Protein AF-A0A9E6EX18-F1 (afdb_monomer_lite)

Structure (mmCIF, N/CA/C/O backbone):
data_AF-A0A9E6EX18-F1
#
_entry.id   AF-A0A9E6EX18-F1
#
loop_
_atom_site.group_PDB
_atom_site.id
_atom_site.type_symbol
_atom_site.label_atom_id
_atom_site.label_alt_id
_atom_site.label_comp_id
_atom_site.label_asym_id
_atom_site.label_entity_id
_atom_site.label_seq_id
_atom_site.pdbx_PDB_ins_code
_atom_site.Cartn_x
_atom_site.Cartn_y
_atom_site.Cartn_z
_atom_site.occupancy
_atom_site.B_iso_or_equiv
_atom_site.auth_seq_id
_atom_site.auth_comp_id
_atom_site.auth_asym_id
_atom_site.auth_atom_id
_atom_site.pdbx_PDB_model_num
ATOM 1 N N . VAL A 1 1 ? -4.963 -18.389 2.428 1.00 53.09 1 VAL A N 1
ATOM 2 C CA . VAL A 1 1 ? -4.937 -16.981 2.871 1.00 53.09 1 VAL A CA 1
ATOM 3 C C . VAL A 1 1 ? -6.233 -16.398 2.366 1.00 53.09 1 VAL A C 1
ATOM 5 O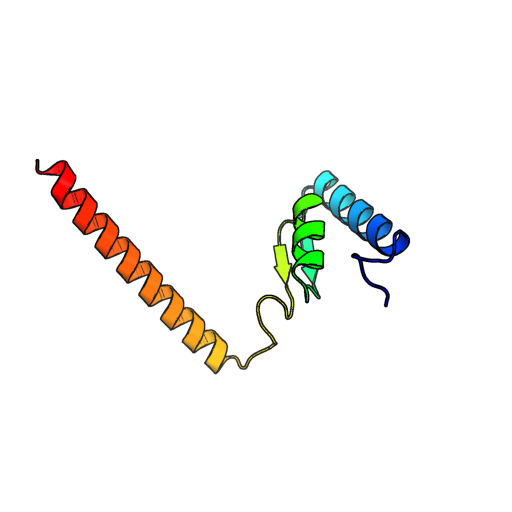 O . VAL A 1 1 ? -6.459 -16.509 1.164 1.00 53.09 1 VAL A O 1
ATOM 8 N N . ASN A 1 2 ? -7.107 -15.985 3.279 1.00 65.44 2 ASN A N 1
ATOM 9 C CA . ASN A 1 2 ? -8.439 -15.479 2.959 1.00 65.44 2 ASN A CA 1
ATOM 10 C C . ASN A 1 2 ? -8.363 -13.955 2.711 1.00 65.44 2 ASN A C 1
ATOM 12 O O . ASN A 1 2 ? -7.281 -13.367 2.780 1.00 65.44 2 ASN A O 1
ATOM 16 N N . ASP A 1 3 ? -9.470 -13.353 2.271 1.00 85.00 3 ASP A N 1
ATOM 17 C CA . ASP A 1 3 ? -9.521 -12.001 1.701 1.00 85.00 3 ASP A CA 1
ATOM 18 C C . ASP A 1 3 ? -10.206 -11.015 2.665 1.00 85.00 3 ASP A C 1
ATOM 20 O O . ASP A 1 3 ? -11.314 -11.262 3.143 1.00 85.00 3 ASP A O 1
ATOM 24 N N . ILE A 1 4 ? -9.588 -9.852 2.894 1.00 90.94 4 ILE A N 1
ATOM 25 C CA . ILE A 1 4 ? -10.092 -8.757 3.747 1.00 90.94 4 ILE A CA 1
ATOM 26 C C . ILE A 1 4 ? -11.438 -8.164 3.295 1.00 90.94 4 ILE A C 1
ATOM 28 O O . ILE A 1 4 ? -12.039 -7.371 4.022 1.00 90.94 4 ILE A O 1
ATOM 32 N N . THR A 1 5 ? -11.918 -8.495 2.098 1.00 89.88 5 THR A N 1
ATOM 33 C CA . THR A 1 5 ? -13.246 -8.089 1.619 1.00 89.88 5 THR A CA 1
ATOM 34 C C . THR A 1 5 ? -14.355 -9.066 1.997 1.00 89.88 5 THR A C 1
ATOM 36 O O . THR A 1 5 ? -15.519 -8.663 2.018 1.00 89.88 5 THR A O 1
ATOM 39 N N . GLU A 1 6 ? -14.016 -10.301 2.368 1.00 90.19 6 GLU A N 1
ATOM 40 C CA . GLU A 1 6 ? -14.987 -11.372 2.620 1.00 90.19 6 GLU A CA 1
ATOM 41 C C . GLU A 1 6 ? -14.866 -11.966 4.029 1.00 90.19 6 GLU A C 1
ATOM 43 O O . GLU A 1 6 ? -15.882 -12.307 4.638 1.00 90.19 6 GLU A O 1
ATOM 48 N N . ASP A 1 7 ? -13.650 -12.047 4.577 1.00 94.62 7 ASP A N 1
ATOM 49 C CA . ASP A 1 7 ? -13.373 -12.723 5.842 1.00 94.62 7 ASP A CA 1
ATOM 50 C C . ASP A 1 7 ? -13.359 -11.736 7.033 1.00 94.62 7 ASP A C 1
ATOM 52 O O . ASP A 1 7 ? -12.491 -10.858 7.122 1.00 94.62 7 ASP A O 1
ATOM 56 N N . PRO A 1 8 ? -14.316 -11.836 7.977 1.00 93.56 8 PRO A N 1
ATOM 57 C CA . PRO A 1 8 ? -14.354 -10.966 9.147 1.00 93.56 8 PRO A CA 1
ATOM 58 C C . PRO A 1 8 ? -13.167 -11.168 10.102 1.00 93.56 8 PRO A C 1
ATOM 60 O O . PRO A 1 8 ? -12.828 -10.223 10.819 1.00 93.56 8 PRO A O 1
ATOM 63 N N . GLU A 1 9 ? -12.540 -12.349 10.130 1.00 95.06 9 GLU A N 1
ATOM 64 C CA . GLU A 1 9 ? -11.373 -12.615 10.979 1.00 95.06 9 GLU A CA 1
ATOM 65 C C . GLU A 1 9 ? -10.151 -11.844 10.466 1.00 95.06 9 GLU A C 1
ATOM 67 O O . GLU A 1 9 ? -9.540 -11.081 11.221 1.00 95.06 9 GLU A O 1
ATOM 72 N N . ASP A 1 10 ? -9.872 -11.923 9.163 1.00 93.38 10 ASP A N 1
ATOM 73 C CA . ASP A 1 10 ? -8.783 -11.167 8.533 1.00 93.38 10 ASP A CA 1
ATOM 74 C C . ASP A 1 10 ? -8.993 -9.656 8.680 1.00 93.38 10 ASP A C 1
ATOM 76 O O . ASP A 1 10 ? -8.058 -8.912 9.003 1.00 93.38 10 ASP A O 1
ATOM 80 N N . ARG A 1 11 ? -10.239 -9.182 8.535 1.00 95.75 11 ARG A N 1
ATOM 81 C CA . ARG A 1 11 ? -10.578 -7.774 8.796 1.00 95.75 11 ARG A CA 1
ATOM 82 C C . ARG A 1 11 ? -10.253 -7.373 10.230 1.00 95.75 11 ARG A C 1
ATOM 84 O O . ARG A 1 11 ? -9.673 -6.308 10.434 1.00 95.75 11 ARG A O 1
ATOM 91 N N . ALA A 1 12 ? -10.612 -8.196 11.214 1.00 96.81 12 ALA A N 1
ATOM 92 C CA . ALA A 1 12 ? -10.349 -7.903 12.619 1.00 96.81 12 ALA A CA 1
ATOM 93 C C . ALA A 1 12 ? -8.843 -7.813 12.910 1.00 96.81 12 ALA A C 1
ATOM 95 O O . ALA A 1 12 ? -8.415 -6.886 13.604 1.00 96.81 12 ALA A O 1
ATOM 96 N N . ILE A 1 13 ? -8.043 -8.717 12.335 1.00 96.06 13 ILE A N 1
ATOM 97 C CA . ILE A 1 13 ? -6.580 -8.704 12.468 1.00 96.06 13 ILE A CA 1
ATOM 98 C C . ILE A 1 13 ? -6.001 -7.422 11.862 1.00 96.06 13 ILE A C 1
ATOM 100 O O . ILE A 1 13 ? -5.276 -6.698 12.546 1.00 96.06 13 ILE A O 1
ATOM 104 N N . VAL A 1 14 ? -6.366 -7.088 10.621 1.00 96.75 14 VAL A N 1
ATOM 105 C CA . VAL A 1 14 ? -5.865 -5.882 9.939 1.00 96.75 14 VAL A CA 1
ATOM 106 C C . VAL A 1 14 ? -6.234 -4.609 10.703 1.00 96.75 14 VAL A C 1
ATOM 108 O O . VAL A 1 14 ? -5.380 -3.746 10.911 1.00 96.75 14 VAL A O 1
ATOM 111 N N . ILE A 1 15 ? -7.476 -4.503 11.186 1.00 97.75 15 ILE A N 1
ATOM 112 C CA . ILE A 1 15 ? -7.932 -3.361 11.993 1.00 97.75 15 ILE A CA 1
ATOM 113 C C . ILE A 1 15 ? -7.117 -3.249 13.285 1.00 97.75 15 ILE A C 1
ATOM 115 O O . ILE A 1 15 ? -6.661 -2.157 13.637 1.00 97.75 15 ILE A O 1
ATOM 119 N N . ALA A 1 16 ? -6.913 -4.363 13.992 1.00 98.31 16 ALA A N 1
ATOM 120 C CA . ALA A 1 16 ? -6.138 -4.380 15.227 1.00 98.31 16 ALA A CA 1
ATOM 121 C C . ALA A 1 16 ? -4.683 -3.948 14.988 1.00 98.31 16 ALA A C 1
ATOM 123 O O . ALA A 1 16 ? -4.165 -3.114 15.733 1.00 98.31 16 ALA A O 1
ATOM 124 N N . THR A 1 17 ? -4.047 -4.449 13.926 1.00 98.06 17 THR A N 1
ATOM 125 C CA . THR A 1 17 ? -2.674 -4.086 13.554 1.00 98.06 17 THR A CA 1
ATOM 126 C C . THR A 1 17 ? -2.549 -2.605 13.206 1.00 98.06 17 THR A C 1
ATOM 128 O O . THR A 1 17 ? -1.656 -1.938 13.726 1.00 98.06 17 THR A O 1
ATOM 131 N N . ILE A 1 18 ? -3.457 -2.059 12.390 1.00 98.25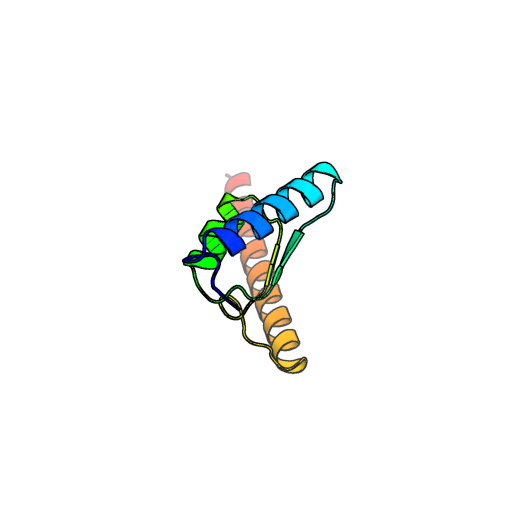 18 ILE A N 1
ATOM 132 C CA . ILE A 1 18 ? -3.443 -0.632 12.033 1.00 98.25 18 ILE A CA 1
ATOM 133 C C . ILE A 1 18 ? -3.616 0.241 13.283 1.00 98.25 18 ILE A C 1
ATOM 135 O O . ILE A 1 18 ? -2.882 1.214 13.476 1.00 98.25 18 ILE A O 1
ATOM 139 N N . ASN A 1 19 ? -4.557 -0.113 14.161 1.00 98.31 19 ASN A N 1
ATOM 140 C CA . ASN A 1 19 ? -4.791 0.632 15.396 1.00 98.31 19 ASN A CA 1
ATOM 141 C C . ASN A 1 19 ? -3.581 0.585 16.334 1.00 98.31 19 ASN A C 1
ATOM 143 O O . ASN A 1 19 ? -3.217 1.617 16.897 1.00 98.31 19 ASN A O 1
ATOM 147 N N . LEU A 1 20 ? -2.932 -0.575 16.462 1.00 98.31 20 LEU A N 1
ATOM 148 C CA . LEU A 1 20 ? -1.713 -0.723 17.251 1.00 98.31 20 LEU A CA 1
ATOM 149 C C . LEU A 1 20 ? -0.591 0.172 16.712 1.00 98.31 20 LEU A C 1
ATOM 151 O O . LEU A 1 20 ? -0.013 0.944 17.477 1.00 98.31 20 LEU A O 1
ATOM 155 N N . SER A 1 21 ? -0.316 0.118 15.407 1.00 98.44 21 SER A N 1
ATOM 156 C CA . SER A 1 21 ? 0.706 0.960 14.776 1.00 98.44 21 SER A CA 1
ATOM 157 C C . SER A 1 21 ? 0.429 2.444 15.000 1.00 98.44 21 SER A C 1
ATOM 159 O O . SER A 1 21 ? 1.328 3.181 15.403 1.00 98.44 21 SER A O 1
ATOM 161 N N . ARG A 1 22 ? -0.832 2.871 14.859 1.00 97.56 22 ARG A N 1
ATOM 162 C CA . ARG A 1 22 ? -1.242 4.254 15.130 1.00 97.56 22 ARG A CA 1
ATOM 163 C C . ARG A 1 22 ? -0.980 4.661 16.580 1.00 97.56 22 ARG A C 1
ATOM 165 O O . ARG A 1 22 ? -0.451 5.743 16.815 1.00 97.56 22 ARG A O 1
ATOM 172 N N . SER A 1 23 ? -1.312 3.806 17.549 1.00 98.12 23 SER A N 1
ATOM 173 C CA . SER A 1 23 ? -1.038 4.065 18.970 1.00 98.12 23 SER A CA 1
ATOM 174 C C . SER A 1 23 ? 0.455 4.159 19.285 1.00 98.12 23 SER A C 1
ATOM 176 O O . SER A 1 23 ? 0.837 4.892 20.195 1.00 98.12 23 SER A O 1
ATOM 178 N N . LEU A 1 24 ? 1.295 3.446 18.533 1.00 98.25 24 LEU A N 1
ATOM 179 C CA . LEU A 1 24 ? 2.752 3.485 18.665 1.00 98.25 24 LEU A CA 1
ATOM 180 C C . LEU A 1 24 ? 3.409 4.615 17.852 1.00 98.25 24 LEU A C 1
ATOM 182 O O . LEU A 1 24 ? 4.611 4.834 17.984 1.00 98.25 24 LEU A O 1
ATOM 186 N N . GLY A 1 25 ? 2.645 5.342 17.030 1.00 97.56 25 GLY A N 1
ATOM 187 C CA . GLY A 1 25 ? 3.174 6.371 16.132 1.00 97.56 25 GLY A CA 1
ATOM 188 C C . GLY A 1 25 ? 3.961 5.810 14.942 1.00 97.56 25 GLY A C 1
ATOM 189 O O . GLY A 1 25 ? 4.821 6.502 14.401 1.00 97.56 25 GLY A O 1
ATOM 190 N N . PHE A 1 26 ? 3.702 4.561 14.550 1.00 98.31 26 PHE A N 1
ATOM 191 C CA . PHE A 1 26 ? 4.314 3.924 13.384 1.00 98.31 26 PHE A CA 1
ATOM 192 C C . PHE A 1 26 ? 3.464 4.118 12.131 1.00 98.31 26 PHE A C 1
ATOM 194 O O . PHE A 1 26 ? 2.235 4.114 12.199 1.00 98.31 26 PHE A O 1
ATOM 201 N N . GLN A 1 27 ? 4.137 4.225 10.984 1.00 97.94 27 GLN A N 1
ATOM 202 C CA . GLN A 1 27 ? 3.489 4.171 9.678 1.00 97.94 27 GLN A CA 1
ATOM 203 C C . GLN A 1 27 ? 3.194 2.722 9.288 1.00 97.94 27 GLN A C 1
ATOM 205 O O . GLN A 1 27 ? 3.943 1.800 9.619 1.00 97.94 27 GLN A O 1
ATOM 210 N N . THR A 1 28 ? 2.094 2.532 8.575 1.00 97.94 28 THR A N 1
ATOM 211 C CA . THR A 1 28 ? 1.614 1.237 8.102 1.00 97.94 28 THR A CA 1
ATOM 212 C C . THR A 1 28 ? 1.713 1.140 6.590 1.00 97.94 28 THR A C 1
ATOM 214 O O . THR A 1 28 ? 1.305 2.050 5.876 1.00 97.94 28 THR A O 1
ATOM 217 N N . ILE A 1 29 ? 2.197 -0.001 6.105 1.00 98.06 29 ILE A N 1
ATOM 218 C CA . ILE A 1 29 ? 2.088 -0.388 4.702 1.00 98.06 29 ILE A CA 1
ATOM 219 C C . ILE A 1 29 ? 1.324 -1.706 4.608 1.00 98.06 29 ILE A C 1
ATOM 221 O O . ILE A 1 29 ? 1.677 -2.686 5.264 1.00 98.06 29 ILE A O 1
ATOM 225 N N . ALA A 1 30 ? 0.259 -1.720 3.812 1.00 97.25 30 ALA A N 1
ATOM 226 C CA . ALA A 1 30 ? -0.458 -2.941 3.472 1.00 97.25 30 ALA A CA 1
ATOM 227 C C . ALA A 1 30 ? 0.012 -3.461 2.109 1.00 97.25 30 ALA A C 1
ATOM 229 O O . ALA A 1 30 ? -0.203 -2.828 1.072 1.00 97.25 30 ALA A O 1
ATOM 230 N N . GLU A 1 31 ? 0.655 -4.625 2.115 1.00 96.81 31 GLU A N 1
ATOM 231 C CA . GLU A 1 31 ? 1.106 -5.327 0.913 1.00 96.81 31 GLU A CA 1
ATOM 232 C C . GLU A 1 31 ? 0.024 -6.288 0.390 1.00 96.81 31 GLU A C 1
ATOM 234 O O . GLU A 1 31 ? -0.814 -6.775 1.146 1.00 96.81 31 GLU A O 1
ATOM 239 N N . GLY A 1 32 ? 0.035 -6.579 -0.914 1.00 95.12 32 GLY A N 1
ATOM 240 C CA . GLY A 1 32 ? -0.929 -7.495 -1.540 1.00 95.12 32 GLY A CA 1
ATOM 241 C C . GLY A 1 32 ? -2.274 -6.859 -1.924 1.00 95.12 32 GLY A C 1
ATOM 242 O O . GLY A 1 32 ? -3.288 -7.543 -2.030 1.00 95.12 32 GLY A O 1
ATOM 243 N N . VAL A 1 33 ? -2.327 -5.544 -2.154 1.00 97.38 33 VAL A N 1
ATOM 244 C CA . VAL A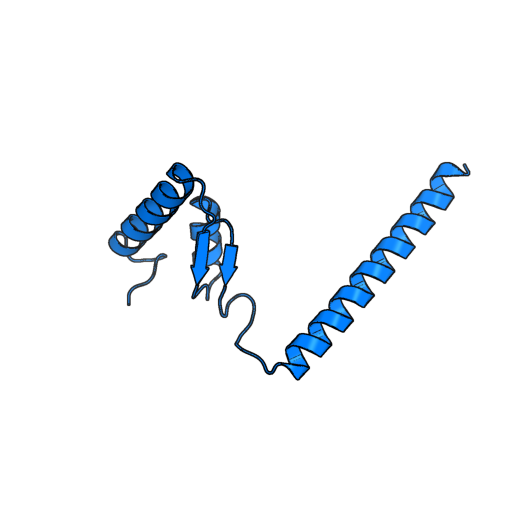 1 33 ? -3.547 -4.875 -2.645 1.00 97.38 33 VAL A CA 1
ATOM 245 C C . VAL A 1 33 ? -3.778 -5.195 -4.125 1.00 97.38 33 VAL A C 1
ATOM 247 O O . VAL A 1 33 ? -3.067 -4.691 -4.995 1.00 97.38 33 VAL A O 1
ATOM 250 N N . GLU A 1 34 ? -4.782 -6.018 -4.430 1.00 96.94 34 GLU A N 1
ATOM 251 C CA . GLU A 1 34 ? -5.080 -6.469 -5.801 1.00 96.94 34 GLU A CA 1
ATOM 252 C C . GLU A 1 34 ? -6.365 -5.871 -6.381 1.00 96.94 34 GLU A C 1
ATOM 254 O O . GLU A 1 34 ? -6.473 -5.698 -7.596 1.00 96.94 34 GLU A O 1
ATOM 259 N N . THR A 1 35 ? -7.319 -5.489 -5.527 1.00 96.88 35 THR A N 1
ATOM 260 C CA . THR A 1 35 ? -8.635 -4.996 -5.950 1.00 96.88 35 THR A CA 1
ATOM 261 C C . THR A 1 35 ? -8.934 -3.598 -5.406 1.00 96.88 35 THR A C 1
ATOM 263 O O . THR A 1 35 ? -8.374 -3.148 -4.404 1.00 96.88 35 THR A O 1
ATOM 266 N N . ALA A 1 36 ? -9.886 -2.908 -6.042 1.00 97.06 36 ALA A N 1
ATOM 267 C CA . ALA A 1 36 ? -10.402 -1.640 -5.528 1.00 97.06 36 ALA A CA 1
ATOM 268 C C . ALA A 1 36 ? -11.081 -1.805 -4.154 1.00 97.06 36 ALA A C 1
ATOM 270 O O . ALA A 1 36 ? -11.063 -0.869 -3.356 1.00 97.06 36 ALA A O 1
ATOM 271 N N . GLY A 1 37 ? -11.639 -2.990 -3.869 1.00 97.06 37 GLY A N 1
ATOM 272 C CA . GLY A 1 37 ? -12.225 -3.334 -2.573 1.00 97.06 37 GLY A CA 1
ATOM 273 C C . GLY A 1 37 ? -11.184 -3.347 -1.454 1.00 97.06 37 GLY A C 1
ATOM 274 O O . GLY A 1 37 ? -11.402 -2.710 -0.425 1.00 97.06 37 GLY A O 1
ATOM 275 N N . HIS A 1 38 ? -10.016 -3.960 -1.693 1.00 97.38 38 HIS A N 1
ATOM 276 C CA . HIS A 1 38 ? -8.899 -3.940 -0.735 1.00 97.38 38 HIS A CA 1
ATOM 277 C C . HIS A 1 38 ? -8.483 -2.499 -0.432 1.00 97.38 38 HIS A C 1
ATOM 279 O O . HIS A 1 38 ? -8.384 -2.102 0.728 1.00 97.38 38 HIS A O 1
ATOM 285 N N . LEU A 1 39 ? -8.283 -1.693 -1.483 1.00 97.81 39 LEU A N 1
ATOM 286 C CA . LEU A 1 39 ? -7.870 -0.298 -1.342 1.00 97.81 39 LEU A CA 1
ATOM 287 C C . LEU A 1 39 ? -8.895 0.533 -0.560 1.00 97.81 39 LEU A C 1
ATOM 289 O O . LEU A 1 39 ? -8.510 1.344 0.282 1.00 97.81 39 LEU A O 1
ATOM 293 N N . ALA A 1 40 ? -10.185 0.358 -0.850 1.00 97.81 40 ALA A N 1
ATOM 294 C CA . ALA A 1 40 ? -11.254 1.075 -0.167 1.00 97.81 40 ALA A CA 1
ATOM 295 C C . ALA A 1 40 ? -11.292 0.728 1.327 1.00 97.81 40 ALA A C 1
ATOM 297 O O . ALA A 1 40 ? -11.299 1.641 2.152 1.00 97.81 40 ALA A O 1
ATOM 298 N N . PHE A 1 41 ? -11.231 -0.564 1.665 1.00 97.50 41 PHE A N 1
ATOM 299 C CA . PHE A 1 41 ? -11.195 -1.027 3.051 1.00 97.50 41 PHE A CA 1
ATOM 300 C C . PHE A 1 41 ? -9.974 -0.482 3.803 1.00 97.50 41 PHE A C 1
ATOM 302 O O . PHE A 1 41 ? -10.122 0.135 4.855 1.00 97.50 41 PHE A O 1
ATOM 309 N N . LEU A 1 42 ? -8.768 -0.638 3.249 1.00 97.94 42 LEU A N 1
ATOM 310 C CA . LEU A 1 42 ? -7.528 -0.184 3.893 1.00 97.94 42 LEU A CA 1
ATOM 311 C C . LEU A 1 42 ? -7.504 1.336 4.101 1.00 97.94 42 LEU A C 1
ATOM 313 O O . LEU A 1 42 ? -7.062 1.813 5.147 1.00 97.94 42 LEU A O 1
ATOM 317 N N . ARG A 1 43 ? -8.031 2.099 3.135 1.00 97.62 43 ARG A N 1
ATOM 318 C CA . ARG A 1 43 ? -8.188 3.552 3.261 1.00 97.62 43 ARG A CA 1
ATOM 319 C C . ARG A 1 43 ? -9.176 3.924 4.364 1.00 97.62 43 ARG A C 1
ATOM 321 O O . ARG A 1 43 ? -8.895 4.847 5.120 1.00 97.62 43 ARG A O 1
ATOM 328 N N . GLU A 1 44 ? -10.309 3.230 4.459 1.00 97.69 44 GLU A N 1
ATOM 329 C CA . GLU A 1 44 ? -11.308 3.455 5.513 1.00 97.69 44 GLU A CA 1
ATOM 330 C C . GLU A 1 44 ? -10.729 3.191 6.909 1.00 97.69 44 GLU A C 1
ATOM 332 O O . GLU A 1 44 ? -10.968 3.971 7.829 1.00 97.69 44 GLU A O 1
ATOM 337 N N . GLN A 1 45 ? -9.910 2.145 7.060 1.00 97.81 45 GLN A N 1
ATOM 338 C CA . GLN A 1 45 ? -9.250 1.836 8.335 1.00 97.81 45 GLN A CA 1
ATOM 339 C C . GLN A 1 45 ? -8.079 2.780 8.663 1.00 97.81 45 GLN A C 1
ATOM 341 O O . GLN A 1 45 ? -7.555 2.755 9.780 1.00 97.81 45 GLN A O 1
ATOM 346 N N . GLY A 1 46 ? -7.682 3.637 7.717 1.00 97.12 46 GLY A N 1
ATOM 347 C CA . GLY A 1 46 ? -6.612 4.614 7.885 1.00 97.12 46 GLY A CA 1
ATOM 348 C C . GLY A 1 46 ? -5.218 3.994 7.844 1.00 97.12 46 GLY A C 1
ATOM 349 O O . GLY A 1 46 ? -4.394 4.340 8.688 1.00 97.12 46 GLY A O 1
ATOM 350 N N . CYS A 1 47 ? -4.989 3.061 6.914 1.00 98.19 47 CYS A N 1
ATOM 351 C CA . CYS A 1 47 ? -3.652 2.604 6.539 1.00 98.19 47 CYS A CA 1
ATOM 352 C C . CYS A 1 47 ? -2.923 3.698 5.735 1.00 98.19 47 CYS A C 1
ATOM 354 O O . CYS A 1 47 ? -3.545 4.357 4.896 1.00 98.19 47 CYS A O 1
ATOM 356 N N . ASP A 1 48 ? -1.631 3.905 5.999 1.00 98.31 48 ASP A N 1
ATOM 357 C CA . ASP A 1 48 ? -0.867 5.031 5.443 1.00 98.31 48 ASP A CA 1
ATOM 358 C C . ASP A 1 48 ? -0.435 4.775 3.997 1.00 98.31 48 ASP A C 1
ATOM 360 O O . ASP A 1 48 ? -0.598 5.631 3.123 1.00 98.31 48 ASP A O 1
ATOM 364 N N . GLU A 1 49 ? 0.092 3.579 3.740 1.00 98.25 49 GLU A N 1
ATOM 365 C CA . GLU A 1 49 ? 0.639 3.179 2.451 1.00 98.25 49 GLU A CA 1
ATOM 366 C C . GLU A 1 49 ? 0.095 1.824 2.001 1.00 98.25 49 GLU A C 1
ATOM 368 O O . GLU A 1 49 ? -0.318 0.973 2.789 1.00 98.25 49 GLU A O 1
ATOM 373 N N . VAL A 1 50 ? 0.095 1.614 0.688 1.00 97.75 50 VAL A N 1
ATOM 374 C CA . VAL A 1 50 ? -0.399 0.386 0.067 1.00 97.75 50 VAL A CA 1
ATOM 375 C C . VAL A 1 50 ? 0.517 -0.036 -1.069 1.00 97.75 50 VAL A C 1
ATOM 377 O O . VAL A 1 50 ? 0.962 0.791 -1.868 1.00 97.75 50 VAL A O 1
ATOM 380 N N . GLN A 1 51 ? 0.739 -1.339 -1.189 1.00 97.62 51 GLN A N 1
ATOM 381 C CA . GLN A 1 51 ? 1.459 -1.944 -2.300 1.00 97.62 51 GLN A CA 1
ATOM 382 C C . GLN A 1 51 ? 0.692 -3.156 -2.814 1.00 97.62 51 GLN A C 1
ATOM 384 O O . GLN A 1 51 ? 0.215 -3.990 -2.051 1.00 97.62 51 GLN A O 1
ATOM 389 N N . GLY A 1 52 ? 0.609 -3.298 -4.132 1.00 96.50 52 GLY A N 1
ATOM 390 C CA . GLY A 1 52 ? 0.094 -4.518 -4.734 1.00 96.50 52 GLY A CA 1
ATOM 391 C C . GLY A 1 52 ? -0.244 -4.370 -6.207 1.00 96.50 52 GLY A C 1
ATOM 392 O O . GLY A 1 52 ? -0.079 -3.303 -6.810 1.00 96.50 52 GLY A O 1
ATOM 393 N N . TYR A 1 53 ? -0.720 -5.471 -6.785 1.00 96.75 53 TYR A N 1
ATOM 394 C CA . TYR A 1 53 ? -0.952 -5.603 -8.224 1.00 96.75 53 TYR A CA 1
ATOM 395 C C . TYR A 1 53 ? -2.062 -4.690 -8.742 1.00 96.75 53 TYR A C 1
ATOM 397 O O . TYR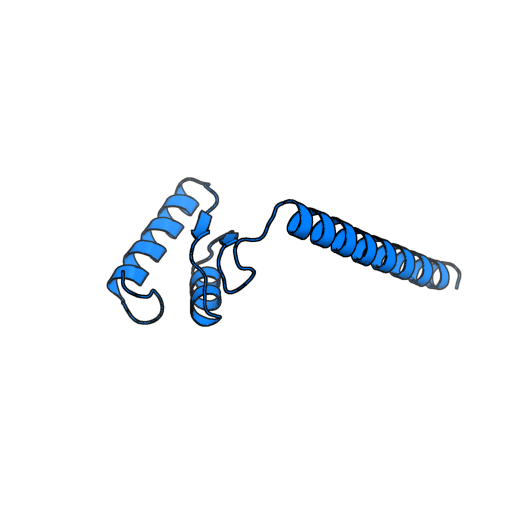 A 1 53 ? -2.101 -4.425 -9.942 1.00 96.75 53 TYR A O 1
ATOM 405 N N . TYR A 1 54 ? -2.907 -4.161 -7.851 1.00 96.75 54 TYR A N 1
ATOM 406 C CA . TYR A 1 54 ? -3.865 -3.112 -8.184 1.00 96.75 54 TYR A CA 1
ATOM 407 C C . TYR A 1 54 ? -3.181 -1.873 -8.783 1.00 96.75 54 TYR A C 1
ATOM 409 O O . TYR A 1 54 ? -3.724 -1.237 -9.684 1.00 96.75 54 TYR A O 1
ATOM 417 N N . PHE A 1 55 ? -1.979 -1.535 -8.301 1.00 95.06 55 PHE A N 1
ATOM 418 C CA . PHE A 1 55 ? -1.205 -0.392 -8.790 1.00 95.06 55 PHE A CA 1
ATOM 419 C C . PHE A 1 55 ? -0.205 -0.795 -9.866 1.00 95.06 55 PHE A C 1
ATOM 421 O O . PHE A 1 55 ? -0.136 -0.171 -10.924 1.00 95.06 55 PHE A O 1
ATOM 428 N N . SER A 1 56 ? 0.599 -1.817 -9.579 1.00 94.44 56 SER A N 1
ATOM 429 C CA . SER A 1 56 ? 1.622 -2.310 -10.493 1.00 94.44 56 SER A CA 1
ATOM 430 C C . SER A 1 56 ? 2.002 -3.733 -10.129 1.00 94.44 56 SER A C 1
ATOM 432 O O . SER A 1 56 ? 2.142 -4.076 -8.955 1.00 94.44 56 SER A O 1
ATOM 434 N N . LYS A 1 57 ? 2.248 -4.554 -11.148 1.00 94.38 57 LYS A N 1
ATOM 435 C CA . LYS A 1 57 ? 2.989 -5.803 -10.955 1.00 94.38 57 LYS A CA 1
ATOM 436 C C . LYS A 1 57 ? 4.473 -5.484 -10.704 1.00 94.38 57 LYS A C 1
ATOM 438 O O . LYS A 1 57 ? 4.906 -4.373 -11.025 1.00 94.38 57 LYS A O 1
ATOM 443 N N . PRO A 1 58 ? 5.255 -6.431 -10.155 1.00 94.00 58 PRO A N 1
ATOM 444 C CA . PRO A 1 58 ? 6.704 -6.349 -10.155 1.00 94.00 58 PRO A CA 1
ATOM 445 C C . PRO A 1 58 ? 7.210 -6.162 -11.581 1.00 94.00 58 PRO A C 1
ATOM 447 O O . PRO A 1 58 ? 6.775 -6.849 -12.506 1.00 94.00 58 PRO A O 1
ATOM 450 N N . GLU A 1 59 ? 8.121 -5.217 -11.748 1.00 94.38 59 GLU A N 1
ATOM 451 C CA . GLU A 1 59 ? 8.698 -4.847 -13.033 1.00 94.38 59 GLU A CA 1
ATOM 452 C C . GLU A 1 59 ? 10.218 -4.807 -12.927 1.00 94.38 59 GLU A C 1
ATOM 454 O O . GLU A 1 59 ? 10.775 -4.761 -11.829 1.00 94.38 59 GLU A O 1
ATOM 459 N N . SER A 1 60 ? 10.897 -4.847 -14.074 1.00 97.69 60 SER A N 1
ATOM 460 C CA . SER A 1 60 ? 12.353 -4.740 -14.097 1.00 97.69 60 SER A CA 1
ATOM 461 C C . SER A 1 60 ? 12.801 -3.344 -13.660 1.00 97.69 60 SER A C 1
ATOM 463 O O . SER A 1 60 ? 12.071 -2.360 -13.828 1.00 97.69 60 SER A O 1
ATOM 465 N N . GLY A 1 61 ? 14.022 -3.254 -13.129 1.00 96.25 61 GLY A N 1
ATOM 466 C CA . GLY A 1 61 ? 14.598 -1.980 -12.699 1.00 96.25 61 GLY A CA 1
ATOM 467 C C . GLY A 1 61 ? 14.624 -0.947 -13.826 1.00 96.25 61 GLY A C 1
ATOM 468 O O . GLY A 1 61 ? 14.265 0.205 -13.605 1.00 96.25 61 GLY A O 1
ATOM 469 N N . GLU A 1 62 ? 14.934 -1.370 -15.053 1.00 97.62 62 GLU A N 1
ATOM 470 C CA . GLU A 1 62 ? 14.985 -0.500 -16.234 1.00 97.62 62 GLU A CA 1
ATOM 471 C C . GLU A 1 62 ? 13.606 0.068 -16.591 1.00 97.62 62 GLU A C 1
ATOM 473 O O . GLU A 1 62 ? 13.478 1.232 -16.980 1.00 97.62 62 GLU A O 1
ATOM 478 N N . LEU A 1 63 ? 12.551 -0.745 -16.469 1.00 95.44 63 LEU A N 1
ATOM 479 C CA . LEU A 1 63 ? 11.197 -0.294 -16.773 1.00 95.44 63 LEU A CA 1
ATOM 480 C C . LEU A 1 63 ? 10.685 0.670 -15.698 1.00 95.44 63 LEU A C 1
ATOM 482 O O . LEU A 1 63 ? 10.070 1.685 -16.037 1.00 95.44 63 LEU A O 1
ATOM 486 N N . ILE A 1 64 ? 10.995 0.399 -14.426 1.00 95.31 64 ILE A N 1
ATOM 487 C CA . ILE A 1 64 ? 10.707 1.309 -13.312 1.00 95.31 64 ILE A CA 1
ATOM 488 C C . ILE A 1 64 ? 11.446 2.636 -13.515 1.00 95.31 64 ILE A C 1
ATOM 490 O O . ILE A 1 64 ? 10.817 3.692 -13.461 1.00 95.31 64 ILE A O 1
ATOM 494 N N . GLU A 1 65 ? 12.745 2.601 -13.815 1.00 96.56 65 GLU A N 1
ATOM 495 C CA . GLU A 1 65 ? 13.557 3.795 -14.064 1.00 96.56 65 GLU A CA 1
ATOM 496 C C . GLU A 1 65 ? 12.966 4.643 -15.195 1.00 96.56 65 GLU A C 1
ATOM 498 O O . GLU A 1 65 ? 12.719 5.842 -15.025 1.00 96.56 65 GLU A O 1
ATOM 503 N N . LYS A 1 66 ? 12.637 4.011 -16.327 1.00 96.00 66 LYS A N 1
ATOM 504 C CA . LYS A 1 66 ? 11.992 4.691 -17.452 1.00 96.00 66 LYS A CA 1
ATOM 505 C C . LYS A 1 66 ? 10.675 5.352 -17.036 1.00 96.00 66 LYS A C 1
ATOM 507 O O . LYS A 1 66 ? 10.448 6.522 -17.353 1.00 96.00 66 LYS A O 1
ATOM 512 N N . LYS A 1 67 ? 9.816 4.635 -16.303 1.00 93.06 67 LYS A N 1
ATOM 513 C CA . LYS A 1 67 ? 8.530 5.163 -15.818 1.00 93.06 67 LYS A CA 1
ATOM 514 C C . LYS A 1 67 ? 8.714 6.346 -14.870 1.00 93.06 67 LYS A C 1
ATOM 516 O O . LYS A 1 67 ? 7.975 7.325 -14.982 1.00 93.06 67 LYS A O 1
ATOM 521 N N . LEU A 1 68 ? 9.699 6.286 -13.974 1.00 93.12 68 LEU A N 1
ATOM 522 C CA . LEU A 1 68 ? 10.018 7.3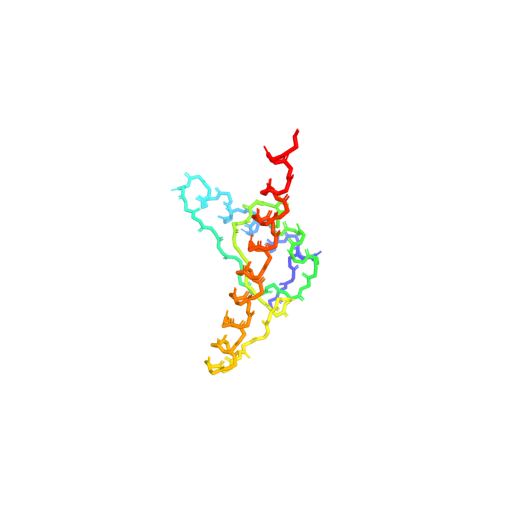76 -13.049 1.00 93.12 68 LEU A CA 1
ATOM 523 C C . LEU A 1 68 ? 10.487 8.631 -13.797 1.00 93.12 68 LEU A C 1
ATOM 525 O O . LEU A 1 68 ? 10.007 9.731 -13.514 1.00 93.12 68 LEU A O 1
ATOM 529 N N . ILE A 1 69 ? 11.360 8.478 -14.797 1.00 95.25 69 ILE A N 1
ATOM 530 C CA . ILE A 1 69 ? 11.823 9.592 -15.640 1.00 95.25 69 ILE A CA 1
ATOM 531 C C . ILE A 1 69 ? 10.644 10.229 -16.392 1.00 95.25 69 ILE A C 1
ATOM 533 O O . ILE A 1 69 ? 10.485 11.454 -16.394 1.00 95.25 69 ILE A O 1
ATOM 537 N N . GLU A 1 70 ? 9.779 9.412 -16.996 1.00 94.12 70 GLU A N 1
ATOM 538 C CA . GLU A 1 70 ? 8.594 9.894 -17.712 1.00 94.12 70 GLU A CA 1
ATOM 539 C C . GLU A 1 70 ? 7.597 10.611 -16.786 1.00 94.12 70 GLU A C 1
ATOM 541 O O . GLU A 1 70 ? 7.037 11.650 -17.161 1.00 94.12 70 GLU A O 1
ATOM 546 N N . ALA A 1 71 ? 7.377 10.085 -15.578 1.00 90.94 71 ALA A N 1
ATOM 547 C CA . ALA A 1 71 ? 6.520 10.704 -14.571 1.00 90.94 71 ALA A CA 1
ATOM 548 C C . ALA A 1 71 ? 7.066 12.075 -14.140 1.00 90.94 71 ALA A C 1
ATOM 550 O O . ALA A 1 71 ? 6.325 13.064 -14.169 1.00 90.94 71 ALA A O 1
ATOM 551 N N . ASN A 1 72 ? 8.366 12.162 -13.846 1.00 92.69 72 ASN A N 1
ATOM 552 C CA . ASN A 1 72 ? 9.031 13.416 -13.491 1.00 92.69 72 ASN A CA 1
ATOM 553 C C . ASN A 1 72 ? 8.893 14.463 -14.603 1.00 92.69 72 ASN A C 1
ATOM 555 O O . ASN A 1 72 ? 8.461 15.587 -14.346 1.00 92.69 72 ASN A O 1
ATOM 559 N N . ALA A 1 73 ? 9.145 14.084 -15.860 1.00 92.62 73 ALA A N 1
ATOM 560 C CA . ALA A 1 73 ? 9.007 14.996 -16.995 1.00 92.62 73 ALA A CA 1
ATOM 561 C C . ALA A 1 73 ? 7.576 15.553 -17.146 1.00 92.62 73 ALA A C 1
ATOM 563 O O . ALA A 1 73 ? 7.393 16.730 -17.484 1.00 92.62 73 ALA A O 1
ATOM 564 N N . LYS A 1 74 ? 6.544 14.735 -16.883 1.00 90.94 74 LYS A N 1
ATOM 565 C CA . LYS A 1 74 ? 5.136 15.177 -16.897 1.00 90.94 74 LYS A CA 1
ATOM 566 C C . LYS A 1 74 ? 4.850 16.187 -15.785 1.00 90.94 74 LYS A C 1
ATOM 568 O O . LYS A 1 74 ? 4.213 17.209 -16.056 1.00 90.94 74 LYS A O 1
ATOM 573 N N . VAL A 1 75 ? 5.329 15.931 -14.566 1.00 92.50 75 VAL A N 1
ATOM 574 C CA . VAL A 1 75 ? 5.165 16.847 -13.425 1.00 92.50 75 VAL A CA 1
ATOM 575 C C . VAL A 1 75 ? 5.847 18.184 -13.712 1.00 92.50 75 VAL A C 1
ATOM 577 O O . VAL A 1 75 ? 5.197 19.224 -13.606 1.00 92.50 75 VAL A O 1
ATOM 580 N N . THR A 1 76 ? 7.099 18.177 -14.179 1.00 92.62 76 THR A N 1
ATOM 581 C CA . THR A 1 76 ? 7.837 19.402 -14.527 1.00 92.62 76 THR A CA 1
ATOM 582 C C . THR A 1 76 ? 7.105 20.222 -15.588 1.00 92.62 76 THR A C 1
ATOM 584 O O . THR A 1 76 ? 6.912 21.426 -15.417 1.00 92.62 76 THR A O 1
ATOM 587 N N . LYS A 1 77 ? 6.612 19.583 -16.659 1.00 93.88 77 LYS A N 1
ATOM 588 C CA . LYS A 1 77 ? 5.812 20.270 -17.689 1.00 93.88 77 LYS A CA 1
ATOM 589 C C . LYS A 1 77 ? 4.534 20.884 -17.113 1.00 93.88 77 LYS A C 1
ATOM 591 O O . LYS A 1 77 ? 4.191 22.012 -17.469 1.00 93.88 77 LYS A O 1
ATOM 596 N N . LYS A 1 78 ? 3.836 20.171 -16.221 1.00 93.44 78 LYS A N 1
ATOM 597 C CA . LYS A 1 78 ? 2.618 20.671 -15.563 1.00 93.44 78 LYS A CA 1
ATOM 598 C C . LYS A 1 78 ? 2.916 21.885 -14.680 1.00 93.44 78 LYS A C 1
ATOM 600 O O . LYS A 1 78 ? 2.173 22.861 -14.748 1.00 93.44 78 LYS A O 1
ATOM 605 N N . LEU A 1 79 ? 4.008 21.853 -13.917 1.00 91.81 79 LEU A N 1
ATOM 606 C CA . LEU A 1 79 ? 4.443 22.968 -13.071 1.00 91.81 79 LEU A CA 1
ATOM 607 C C . LEU A 1 79 ? 4.827 24.200 -13.894 1.00 91.81 79 LEU A C 1
ATOM 609 O O . LEU A 1 79 ? 4.364 25.293 -13.587 1.00 91.81 79 LEU A O 1
ATOM 613 N N . ILE A 1 80 ? 5.592 24.032 -14.979 1.00 93.75 80 ILE A N 1
ATOM 614 C CA . ILE A 1 80 ? 5.947 25.141 -15.882 1.00 93.75 80 ILE A CA 1
ATOM 615 C C . ILE A 1 80 ? 4.689 25.759 -16.496 1.00 93.75 80 ILE A C 1
ATOM 617 O O . ILE A 1 80 ? 4.551 26.981 -16.541 1.00 93.75 80 ILE A O 1
ATOM 621 N N . LYS A 1 81 ? 3.741 24.924 -16.939 1.00 92.19 81 LYS A N 1
ATOM 622 C CA . LYS A 1 81 ? 2.463 25.404 -17.471 1.00 92.19 81 LYS A CA 1
ATOM 623 C C . LYS A 1 81 ? 1.686 26.205 -16.422 1.00 92.19 81 LYS A C 1
ATOM 625 O O . LYS A 1 81 ? 1.193 27.282 -16.744 1.00 92.19 81 LYS A O 1
ATOM 630 N N . LEU A 1 82 ? 1.608 25.703 -15.189 1.00 91.38 82 LEU A N 1
ATOM 631 C CA . LEU A 1 82 ? 0.926 26.381 -14.087 1.00 91.38 82 LEU A CA 1
ATOM 632 C C . LEU A 1 82 ? 1.604 27.714 -13.735 1.00 91.38 82 LEU A C 1
ATOM 634 O O . LEU A 1 82 ? 0.917 28.722 -13.602 1.00 91.38 82 LEU A O 1
ATOM 638 N N . TYR A 1 83 ? 2.937 27.743 -13.654 1.00 92.69 83 TYR A N 1
ATOM 639 C CA . TYR A 1 83 ? 3.706 28.965 -13.407 1.00 92.69 83 TYR A CA 1
ATOM 640 C C . TYR A 1 83 ? 3.472 30.012 -14.498 1.00 92.69 83 TYR A C 1
ATOM 642 O O . TYR A 1 83 ? 3.193 31.167 -14.190 1.00 92.69 83 TYR A O 1
ATOM 650 N N . ASN A 1 84 ? 3.521 29.610 -15.772 1.00 90.81 84 ASN A N 1
ATOM 651 C CA . ASN A 1 84 ? 3.261 30.525 -16.882 1.00 90.81 84 ASN A CA 1
ATOM 652 C C . ASN A 1 84 ? 1.826 31.059 -16.837 1.00 90.81 84 ASN A C 1
ATOM 654 O O . ASN A 1 84 ? 1.631 32.257 -17.009 1.00 90.81 84 ASN A O 1
ATOM 658 N N . GLN A 1 85 ? 0.837 30.211 -16.538 1.00 88.94 85 GLN A N 1
ATOM 659 C CA . GLN A 1 85 ? -0.550 30.642 -16.368 1.00 88.94 85 GLN A CA 1
ATOM 660 C C . GLN A 1 85 ? -0.682 31.670 -15.233 1.00 88.94 85 GLN A C 1
ATOM 662 O O . GLN A 1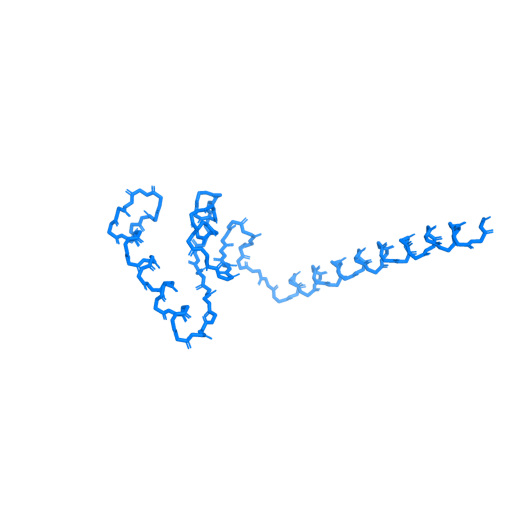 85 ? -1.256 32.731 -15.449 1.00 88.94 85 GLN A O 1
ATOM 667 N N . LEU A 1 86 ? -0.091 31.407 -14.062 1.00 87.81 86 LEU A N 1
ATOM 668 C CA . LEU A 1 86 ? -0.077 32.345 -12.932 1.00 87.81 86 LEU A CA 1
ATOM 669 C C . LEU A 1 86 ? 0.627 33.665 -13.279 1.00 87.81 86 LEU A C 1
ATOM 671 O O . LEU A 1 86 ? 0.161 34.731 -12.886 1.00 87.81 86 LEU A O 1
ATOM 675 N N . LYS A 1 87 ? 1.710 33.610 -14.062 1.00 86.75 87 LYS A N 1
ATOM 676 C CA . LYS A 1 87 ? 2.435 34.799 -14.521 1.00 86.75 87 LYS A CA 1
ATOM 677 C C . LYS A 1 87 ? 1.558 35.702 -15.392 1.00 86.75 87 LYS A C 1
ATOM 679 O O . LYS A 1 87 ? 1.624 36.909 -15.238 1.00 86.75 87 LYS A O 1
ATOM 684 N N . TYR A 1 88 ? 0.694 35.159 -16.248 1.00 76.50 88 TYR A N 1
ATOM 685 C CA . TYR A 1 88 ? -0.256 35.987 -17.006 1.00 76.50 88 TYR A CA 1
ATOM 686 C C . TYR A 1 88 ? -1.340 36.629 -16.127 1.00 76.50 88 TYR A C 1
ATOM 688 O O . TYR A 1 88 ? -1.801 37.715 -16.450 1.00 76.50 88 TYR A O 1
ATOM 696 N N . PHE A 1 89 ? -1.727 35.989 -15.019 1.00 77.12 89 PHE A N 1
ATOM 697 C CA . PHE A 1 89 ? -2.745 36.514 -14.101 1.00 77.12 89 PHE A CA 1
ATOM 698 C C . PHE A 1 89 ? -2.233 37.611 -13.157 1.00 77.12 89 PHE A C 1
ATOM 700 O O . PHE A 1 89 ? -3.019 38.459 -12.765 1.00 77.12 89 PHE A O 1
ATOM 707 N N . ILE A 1 90 ? -0.950 37.605 -12.779 1.00 70.75 90 ILE A N 1
ATOM 708 C CA . ILE A 1 90 ? -0.362 38.624 -11.879 1.00 70.75 90 ILE A CA 1
ATOM 709 C C . ILE A 1 90 ? 0.008 39.919 -12.634 1.00 70.75 90 ILE A C 1
ATOM 711 O O . ILE A 1 90 ? 0.194 40.964 -12.020 1.00 70.75 90 ILE A O 1
ATOM 715 N N . PHE A 1 91 ? 0.134 39.854 -13.963 1.00 62.12 91 PHE A N 1
ATOM 716 C CA . PHE A 1 91 ? 0.481 40.990 -14.829 1.00 62.12 91 PHE A CA 1
ATOM 717 C C . PHE A 1 91 ? -0.741 41.656 -15.505 1.00 62.12 91 PHE A C 1
ATOM 719 O O . PHE A 1 91 ? -0.564 42.447 -16.434 1.00 62.12 91 PHE A O 1
ATOM 726 N N . LEU A 1 92 ? -1.955 41.349 -15.038 1.00 53.75 92 LEU A N 1
ATOM 727 C CA . LEU A 1 92 ? -3.219 42.037 -15.338 1.00 53.75 92 LEU A CA 1
ATOM 728 C C . LEU A 1 92 ? -3.719 42.729 -14.067 1.00 53.75 92 LEU A C 1
ATOM 730 O O . LEU A 1 92 ? -4.246 43.854 -14.198 1.00 53.75 92 LEU A O 1
#

Sequence (92 aa):
VNDITEDPEDRAIVIATINLSRSLGFQTIAEGVETAGHLAFLREQGCDEVQGYYFSKPESGELIEKKLIEANAKVTKKLIKLYNQLKYFIFL

Foldseek 3Di:
DDDCLPDVVVVVVLLVVLVVCVVVVHAAEAEAPCDPSSVVSCVVSPHHYYYHVNVNDDDDPVVVVVVVVVVVVVVVVVVVVVVVVVVVVVVD

Secondary structure (DSSP, 8-state):
---TTT-HHHHHHHHHHHHHHHHHT---EEE---SHHHHHHHHHTT-SEEESTTT-----HHHHHHHHHHHHHHHHHHHHHHHHHHHHHHT-

Radius of gyration: 19.5 Å; chains: 1; bounding box: 30×59×37 Å

pLDDT: mean 93.04, std 8.77, range [53.09, 98.44]